Protein AF-A0A9Q3GJR1-F1 (afdb_monomer)

Organism: NCBI:txid1389203

Mean predicted aligned error: 11.16 Å

pLDDT: mean 78.67, std 11.72, range [45.41, 92.94]

Solvent-accessible surface area (backbone atoms only — not comparable to full-atom values): 6488 Å² total; per-residue (Å²): 114,69,67,64,52,52,61,56,49,71,76,44,93,64,70,86,88,57,52,72,68,57,47,51,54,47,49,50,51,51,63,74,45,44,87,81,52,93,52,101,87,52,59,62,82,81,59,84,91,72,78,81,85,83,80,68,100,63,79,88,72,83,58,74,87,72,64,70,76,80,78,88,66,55,77,67,54,46,58,55,49,52,53,52,50,52,50,36,38,72,24,61,71,47,75,89,128

Sequence (97 aa):
MEIFVIDQLIEAQISPELTLEMKEDLIKILSEFREAFVSDNERLGAIKGHEVEIMLNVERCYPSQLRIPSHLASPRATKELEAHIKMLMKLGVIRKA

Secondary structure (DSSP, 8-state):
-HHHHHHHHHHS---TTS-HHHHHHHHHHHHHTGGGS--TTSPTT--TT-------SS-S---GGG-PPPP---HHHHHHHHHHHHHHHHTTSS---

Foldseek 3Di:
DVVVVVVVVVPDPDDPPDDPVRVVVVVVVCVVPVVVDDDLQEAPPPDPPPDDDDDDPDDDDPPPVPPDPDDDDDPVVVVVVVVVVVSCVSNVNDDDD

Structure (mmCIF, N/CA/C/O backbone):
data_AF-A0A9Q3GJR1-F1
#
_entry.id   AF-A0A9Q3GJR1-F1
#
loop_
_atom_site.group_PDB
_atom_site.id
_atom_site.type_symbol
_atom_site.label_atom_id
_atom_site.label_alt_id
_atom_site.label_comp_id
_atom_site.label_asym_id
_atom_site.label_entity_id
_atom_site.label_seq_id
_atom_site.pdbx_PDB_ins_code
_atom_site.Cartn_x
_atom_site.Cartn_y
_atom_site.Cartn_z
_atom_site.occupancy
_atom_site.B_iso_or_equiv
_atom_site.auth_seq_id
_atom_site.auth_comp_id
_atom_site.auth_asym_id
_atom_site.auth_atom_id
_atom_site.pdbx_PDB_model_num
ATOM 1 N N . MET A 1 1 ? -13.233 -6.166 28.367 1.00 45.41 1 MET A N 1
ATOM 2 C CA . MET A 1 1 ? -13.412 -5.948 26.915 1.00 45.41 1 MET A CA 1
ATOM 3 C C . MET A 1 1 ? -13.644 -4.469 26.628 1.00 45.41 1 MET A C 1
ATOM 5 O O . MET A 1 1 ? -12.942 -3.937 25.788 1.00 45.41 1 MET A O 1
ATOM 9 N N . GLU A 1 2 ? -14.505 -3.790 27.396 1.00 48.31 2 GLU A N 1
ATOM 10 C CA . GLU A 1 2 ? -14.782 -2.344 27.271 1.00 48.31 2 GLU A CA 1
ATOM 11 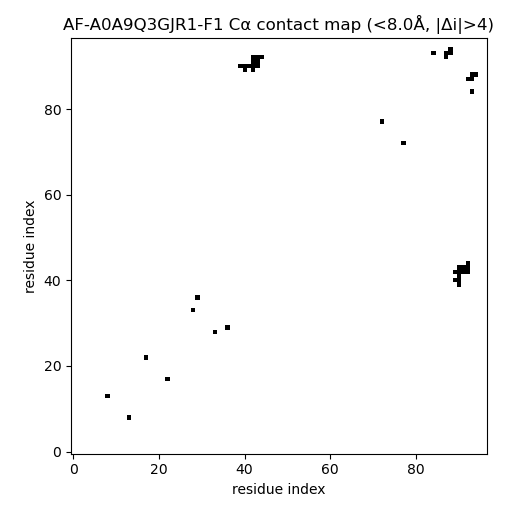C C . GLU A 1 2 ? -13.543 -1.432 27.389 1.00 48.31 2 GLU A C 1
ATOM 13 O O . GLU A 1 2 ? -13.381 -0.526 26.585 1.00 48.31 2 GLU A O 1
ATOM 18 N N . ILE A 1 3 ? -12.618 -1.703 28.320 1.00 52.97 3 ILE A N 1
ATOM 19 C CA . ILE A 1 3 ? -11.427 -0.850 28.541 1.00 52.97 3 ILE A CA 1
ATOM 20 C C . ILE A 1 3 ? -10.481 -0.844 27.324 1.00 52.97 3 ILE A C 1
ATOM 22 O O . ILE A 1 3 ? -9.991 0.203 26.923 1.00 52.97 3 ILE A O 1
ATOM 26 N N . PHE A 1 4 ? -10.279 -2.002 26.684 1.00 52.22 4 PHE A N 1
ATOM 27 C CA . PHE A 1 4 ? -9.402 -2.130 25.510 1.00 52.22 4 PHE A CA 1
ATOM 28 C C . PHE A 1 4 ? -9.953 -1.382 24.288 1.00 52.22 4 PHE A C 1
ATOM 30 O O . PHE A 1 4 ? -9.194 -0.832 23.496 1.00 52.22 4 PHE A O 1
ATOM 37 N N . VAL A 1 5 ? -11.282 -1.349 24.154 1.00 57.06 5 VAL A N 1
ATOM 38 C CA . VAL A 1 5 ? -11.965 -0.623 23.080 1.00 57.06 5 VAL A CA 1
ATOM 39 C C . VAL A 1 5 ? -11.794 0.883 23.274 1.00 57.06 5 VAL A C 1
ATOM 41 O O . VAL A 1 5 ? -11.492 1.579 22.313 1.00 57.06 5 VAL A O 1
ATOM 44 N N . ILE A 1 6 ? -11.896 1.389 24.506 1.00 60.09 6 ILE A N 1
ATOM 45 C CA . ILE A 1 6 ? -11.739 2.822 24.797 1.00 60.09 6 ILE A CA 1
ATOM 46 C C . ILE A 1 6 ? -10.318 3.305 24.475 1.00 60.09 6 ILE A C 1
ATOM 48 O O . ILE A 1 6 ? -10.175 4.310 23.785 1.00 60.09 6 ILE A O 1
ATOM 52 N N . ASP A 1 7 ? -9.282 2.574 24.892 1.00 59.75 7 ASP A N 1
ATOM 53 C CA . ASP A 1 7 ? -7.889 2.985 24.661 1.00 59.75 7 ASP A CA 1
ATOM 54 C C . ASP A 1 7 ? -7.519 3.009 23.165 1.00 59.75 7 ASP A C 1
ATOM 56 O O . ASP A 1 7 ? -6.865 3.941 22.701 1.00 59.75 7 ASP A O 1
ATOM 60 N N . GLN A 1 8 ? -7.993 2.036 22.378 1.00 60.31 8 GLN A N 1
ATOM 61 C CA . GLN A 1 8 ? -7.794 2.012 20.920 1.00 60.31 8 GLN A CA 1
ATOM 62 C C . GLN A 1 8 ? -8.608 3.103 20.198 1.00 60.31 8 GLN A C 1
ATOM 64 O O . GLN A 1 8 ? -8.178 3.624 19.170 1.00 60.31 8 GLN A O 1
ATOM 69 N N . LEU A 1 9 ? -9.774 3.479 20.736 1.00 61.75 9 LEU A N 1
ATOM 70 C CA . LEU A 1 9 ? -10.608 4.549 20.181 1.00 61.75 9 LEU A CA 1
ATOM 71 C C . LEU A 1 9 ? -10.053 5.950 20.447 1.00 61.75 9 LEU A C 1
ATOM 73 O O . LEU A 1 9 ? -10.400 6.868 19.710 1.00 61.75 9 LEU A O 1
ATOM 77 N N . ILE A 1 10 ? -9.200 6.128 21.461 1.00 64.19 10 ILE A N 1
ATOM 78 C CA . ILE A 1 10 ? -8.528 7.411 21.725 1.00 64.19 10 ILE A CA 1
ATOM 79 C C . ILE A 1 10 ? -7.537 7.749 20.603 1.00 64.19 10 ILE A C 1
ATOM 81 O O . ILE A 1 10 ? -7.415 8.913 20.224 1.00 64.19 10 ILE A O 1
ATOM 85 N N . GLU A 1 11 ? -6.853 6.745 20.050 1.00 65.56 11 GLU A N 1
ATOM 86 C CA . GLU A 1 11 ? -5.962 6.927 18.896 1.00 65.56 11 GLU A CA 1
ATOM 87 C C . GLU A 1 11 ? -6.728 7.012 17.565 1.00 65.56 11 GLU A C 1
ATOM 89 O O . GLU A 1 11 ? -6.216 7.548 16.578 1.00 65.56 11 GLU A O 1
ATOM 94 N N . ALA A 1 12 ? -7.965 6.512 17.523 1.00 70.44 12 ALA A N 1
ATOM 95 C CA . ALA A 1 12 ? -8.792 6.536 16.329 1.00 70.44 12 ALA A CA 1
ATOM 96 C C . ALA A 1 12 ? -9.342 7.948 16.063 1.00 70.44 12 ALA A C 1
ATOM 98 O O . ALA A 1 12 ? -10.050 8.529 16.884 1.00 70.44 12 ALA A O 1
ATOM 99 N N . GLN A 1 13 ? -9.092 8.493 14.868 1.00 77.75 13 GLN A N 1
ATOM 100 C CA . GLN A 1 13 ? -9.695 9.754 14.412 1.00 77.75 13 GLN A CA 1
ATOM 101 C C . GLN A 1 13 ? -11.167 9.563 14.003 1.00 77.75 13 GLN A C 1
ATOM 103 O O . GLN A 1 13 ? -11.551 9.774 12.854 1.00 77.75 13 GLN A O 1
ATOM 108 N N . ILE A 1 14 ? -12.003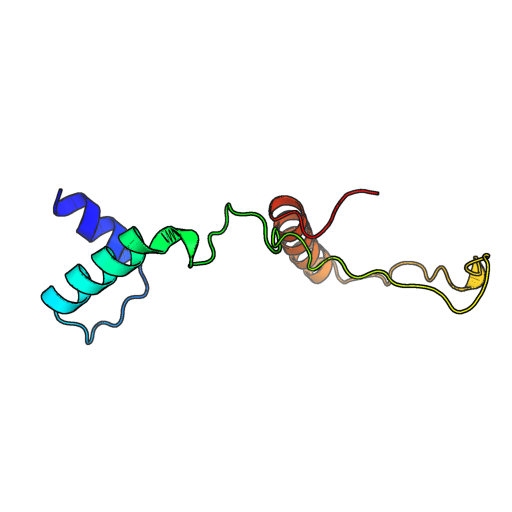 9.123 14.941 1.00 81.44 14 ILE A N 1
ATOM 109 C CA . ILE A 1 14 ? -13.446 8.986 14.741 1.00 81.44 14 ILE A CA 1
ATOM 110 C C . ILE A 1 14 ? -14.112 10.316 15.092 1.00 81.44 14 ILE A C 1
ATOM 112 O O . ILE A 1 14 ? -13.795 10.926 16.113 1.00 81.44 14 ILE A O 1
ATOM 116 N N . SER A 1 15 ? -15.047 10.766 14.249 1.00 84.31 15 SER A N 1
ATOM 117 C CA . SER A 1 15 ? -15.747 12.036 14.464 1.00 84.31 15 SER A CA 1
ATOM 118 C C . SER A 1 15 ? -16.378 12.095 15.868 1.00 84.31 15 SER A C 1
ATOM 120 O O . SER A 1 15 ? -17.060 11.145 16.277 1.00 84.31 15 SER A O 1
ATOM 122 N N . PRO A 1 16 ? -16.194 13.202 16.617 1.00 82.00 16 PRO A N 1
ATOM 123 C CA . PRO A 1 16 ? -16.802 13.369 17.935 1.00 82.00 16 PRO A CA 1
ATOM 124 C C . PRO A 1 16 ? -18.333 13.473 17.874 1.00 82.00 16 PRO A C 1
ATOM 126 O O . PRO A 1 16 ? -18.986 13.293 18.896 1.00 82.00 16 PRO A O 1
ATOM 129 N N . GLU A 1 17 ? -18.903 13.729 16.694 1.00 88.62 17 GLU A N 1
ATOM 130 C CA . GLU A 1 17 ? -20.347 13.878 16.468 1.00 88.62 17 GLU A CA 1
ATOM 131 C C . GLU A 1 17 ? -21.110 12.541 16.492 1.00 88.62 17 GLU A C 1
ATOM 133 O O . GLU A 1 17 ? -22.336 12.524 16.573 1.00 88.62 17 GLU A O 1
ATOM 138 N N . LEU A 1 18 ? -20.397 11.412 16.428 1.00 85.62 18 LEU A N 1
ATOM 139 C CA . LEU A 1 18 ? -20.993 10.077 16.439 1.00 85.62 18 LEU A CA 1
ATOM 140 C C . LEU A 1 18 ? -21.450 9.687 17.850 1.00 85.62 18 LEU A C 1
ATOM 142 O O . LEU A 1 18 ? -20.678 9.772 18.813 1.00 85.62 18 LEU A O 1
ATOM 146 N N . THR A 1 19 ? -22.683 9.185 17.960 1.00 88.19 19 THR A N 1
ATOM 147 C CA . THR A 1 19 ? -23.184 8.569 19.196 1.00 88.19 19 THR A CA 1
ATOM 148 C C . THR A 1 19 ? -22.442 7.264 19.492 1.00 88.19 19 THR A C 1
ATOM 150 O O . THR A 1 19 ? -21.756 6.709 18.631 1.00 88.19 19 THR A O 1
ATOM 153 N N . LEU A 1 20 ? -22.570 6.759 20.723 1.00 83.69 20 LEU A N 1
ATOM 154 C CA . LEU A 1 20 ? -21.929 5.504 21.120 1.00 83.69 20 LEU A CA 1
ATOM 155 C C . LEU A 1 20 ? -22.373 4.331 20.227 1.00 83.69 20 LEU A C 1
ATOM 157 O O . LEU A 1 20 ? -21.525 3.616 19.708 1.00 83.69 20 LEU A O 1
ATOM 161 N N . GLU A 1 21 ? -23.677 4.215 19.965 1.00 87.31 21 GLU A N 1
ATOM 162 C CA . GLU A 1 21 ? -24.260 3.168 19.111 1.00 87.31 21 GLU A CA 1
ATOM 163 C C . GLU A 1 21 ? -23.682 3.204 17.687 1.00 87.31 21 GLU A C 1
ATOM 165 O O . GLU A 1 21 ? -23.269 2.182 17.146 1.00 87.31 21 GLU A O 1
ATOM 170 N N . MET A 1 22 ? -23.544 4.398 17.097 1.00 86.94 22 MET A N 1
ATOM 171 C CA . MET A 1 22 ? -22.967 4.544 15.755 1.00 86.94 22 MET A CA 1
ATOM 172 C C . MET A 1 22 ? -21.484 4.159 15.710 1.00 86.94 22 MET A C 1
ATOM 174 O O . MET A 1 22 ? -21.003 3.664 14.691 1.00 86.94 22 MET A O 1
ATOM 178 N N . LYS A 1 23 ? -20.740 4.400 16.797 1.00 85.44 23 LYS A N 1
ATOM 179 C CA . LYS A 1 23 ? -19.335 3.984 16.900 1.00 85.44 23 LYS A CA 1
ATOM 180 C C . LYS A 1 23 ? -19.221 2.467 16.994 1.00 85.44 23 LYS A C 1
ATOM 182 O O . LYS A 1 23 ? -18.343 1.899 16.353 1.00 85.44 23 LYS A O 1
ATOM 187 N N . GLU A 1 24 ? -20.104 1.817 17.744 1.00 85.31 24 GLU A N 1
ATOM 188 C CA . GLU A 1 24 ? -20.150 0.355 17.837 1.00 85.31 24 GLU A CA 1
ATOM 189 C C . GLU A 1 24 ? -20.462 -0.285 16.480 1.00 85.31 24 GLU A C 1
ATOM 191 O O . GLU A 1 24 ? -19.738 -1.188 16.048 1.00 85.31 24 GLU A O 1
ATOM 196 N N . ASP A 1 25 ? -21.458 0.239 15.763 1.00 88.94 25 ASP A N 1
ATOM 197 C CA . ASP A 1 25 ? -21.790 -0.213 14.408 1.00 88.94 25 ASP A CA 1
ATOM 198 C C . ASP A 1 25 ? -20.628 0.003 13.430 1.00 88.94 25 ASP A C 1
ATOM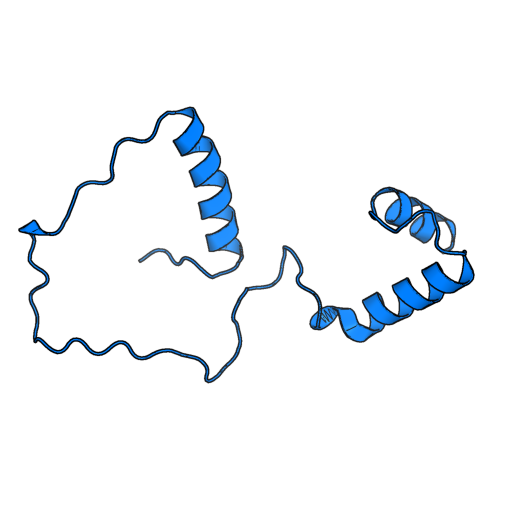 200 O O . ASP A 1 25 ? -20.288 -0.891 12.652 1.00 88.94 25 ASP A O 1
ATOM 204 N N . LEU A 1 26 ? -19.962 1.159 13.500 1.00 87.06 26 LEU A N 1
ATOM 205 C CA . LEU A 1 26 ? -18.785 1.448 12.683 1.00 87.06 26 LEU A CA 1
ATOM 206 C C . LEU A 1 26 ? -17.659 0.441 12.943 1.00 87.06 26 LEU A C 1
ATOM 208 O O . LEU A 1 26 ? -17.108 -0.117 11.996 1.00 87.06 26 LEU A O 1
ATOM 212 N N . ILE A 1 27 ? -17.325 0.178 14.208 1.00 85.62 27 ILE A N 1
ATOM 213 C CA . ILE A 1 27 ? -16.282 -0.792 14.577 1.00 85.62 27 ILE A CA 1
ATOM 214 C C . ILE A 1 27 ? -16.651 -2.183 14.070 1.00 85.62 27 ILE A C 1
ATOM 216 O O . ILE A 1 27 ? -15.788 -2.903 13.562 1.00 85.62 27 ILE A O 1
ATOM 220 N N . LYS A 1 28 ? -17.927 -2.562 14.174 1.00 88.88 28 LYS A N 1
ATOM 221 C CA . LYS A 1 28 ? -18.415 -3.845 13.676 1.00 88.88 28 LYS A CA 1
ATOM 222 C C . LYS A 1 28 ? -18.196 -3.975 12.169 1.00 88.88 28 LYS A C 1
ATOM 224 O O . LYS A 1 28 ? -17.619 -4.971 11.744 1.00 88.88 28 LYS A O 1
ATOM 229 N N . ILE A 1 29 ? -18.556 -2.953 11.390 1.00 90.44 29 ILE A N 1
ATOM 230 C CA . ILE A 1 29 ? -18.344 -2.913 9.933 1.00 90.44 29 ILE A CA 1
ATOM 231 C C . ILE A 1 29 ? -16.848 -2.950 9.592 1.00 90.44 29 ILE A C 1
ATOM 233 O O . ILE A 1 29 ? -16.430 -3.736 8.746 1.00 90.44 29 ILE A O 1
ATOM 237 N N . LEU A 1 30 ? -16.027 -2.130 10.254 1.00 86.56 30 LEU A N 1
ATOM 238 C CA . LEU A 1 30 ? -14.579 -2.088 10.018 1.00 86.56 30 LEU A CA 1
ATOM 239 C C . LEU A 1 30 ? -13.906 -3.428 10.343 1.00 86.56 30 LEU A C 1
ATOM 241 O O . LEU A 1 30 ? -12.985 -3.840 9.644 1.00 86.56 30 LEU A O 1
ATOM 245 N N . SER A 1 31 ? -14.373 -4.115 11.387 1.00 85.56 31 SER A N 1
ATOM 246 C CA . SER A 1 31 ? -13.888 -5.442 11.775 1.00 85.56 31 SER A CA 1
ATOM 247 C C . SER A 1 31 ? -14.336 -6.525 10.789 1.00 85.56 31 SER A C 1
ATOM 249 O O . SER A 1 31 ? -13.519 -7.340 10.355 1.00 85.56 31 SER A O 1
ATOM 251 N N . GLU A 1 32 ? -15.613 -6.511 10.397 1.00 92.50 32 GLU A N 1
ATOM 252 C CA . GLU A 1 32 ? -16.203 -7.463 9.448 1.00 92.50 32 GLU A CA 1
ATOM 253 C C . GLU A 1 32 ? -15.553 -7.359 8.064 1.00 92.50 32 GLU A C 1
ATOM 255 O O . GLU A 1 32 ? -15.173 -8.372 7.477 1.00 92.50 32 GLU A O 1
ATOM 260 N N . PHE A 1 33 ? -15.349 -6.137 7.572 1.00 89.56 33 PHE A N 1
ATOM 261 C CA . PHE A 1 33 ? -14.789 -5.862 6.249 1.00 89.56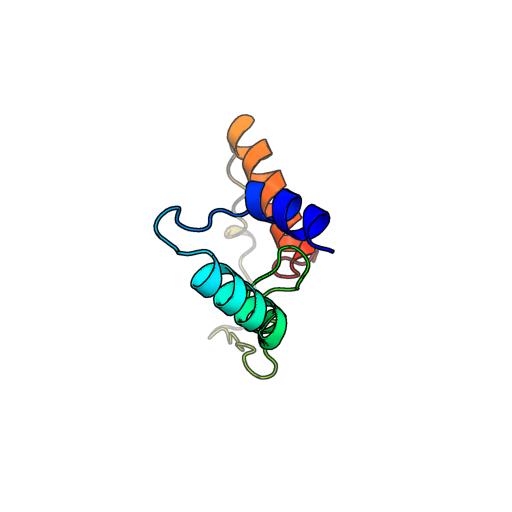 33 PHE A CA 1
ATOM 262 C C . PHE A 1 33 ? -13.329 -5.412 6.298 1.00 89.56 33 PHE A C 1
ATOM 264 O O . PHE A 1 33 ? -12.883 -4.701 5.400 1.00 89.56 33 PHE A O 1
ATOM 271 N N . ARG A 1 34 ? -12.558 -5.823 7.313 1.00 85.31 34 ARG A N 1
ATOM 272 C CA . ARG A 1 34 ? -11.169 -5.366 7.518 1.00 85.31 34 ARG A CA 1
ATOM 273 C C . ARG A 1 34 ? -10.283 -5.466 6.269 1.00 85.31 34 ARG A C 1
ATOM 275 O O . ARG A 1 34 ? -9.462 -4.592 6.041 1.00 85.31 34 ARG A O 1
ATOM 282 N N . GLU A 1 35 ? -10.485 -6.501 5.451 1.00 82.75 35 GLU A N 1
ATOM 283 C CA . GLU A 1 35 ? -9.700 -6.783 4.236 1.00 82.75 35 GLU A CA 1
ATOM 284 C C . GLU A 1 35 ? -10.040 -5.843 3.068 1.00 82.75 35 GLU A C 1
ATOM 286 O O . GLU A 1 35 ? -9.309 -5.779 2.083 1.00 82.75 35 GLU A O 1
ATOM 291 N N . ALA A 1 36 ? -11.153 -5.109 3.156 1.00 84.50 36 ALA A N 1
ATOM 292 C CA . ALA A 1 36 ? -11.515 -4.076 2.191 1.00 84.50 36 ALA A CA 1
ATOM 293 C C . ALA A 1 36 ? -10.815 -2.734 2.472 1.00 84.50 36 ALA A C 1
ATOM 295 O O . ALA A 1 36 ? -10.837 -1.843 1.619 1.00 84.50 36 ALA A O 1
ATOM 296 N N . PHE A 1 37 ? -10.203 -2.573 3.650 1.00 82.38 37 PHE A N 1
ATOM 297 C CA . PHE A 1 37 ? -9.512 -1.354 4.060 1.00 82.38 37 PHE A CA 1
ATOM 298 C C . PHE A 1 37 ? -7.996 -1.525 3.965 1.00 82.38 37 PHE A C 1
ATOM 300 O O . PHE A 1 37 ? -7.450 -2.599 4.183 1.00 82.38 37 PHE A O 1
ATOM 307 N N . VAL A 1 38 ? -7.296 -0.436 3.648 1.00 76.69 38 VAL A N 1
ATOM 308 C CA . VAL A 1 38 ? -5.833 -0.445 3.538 1.00 76.69 38 VAL A CA 1
ATOM 309 C C . VAL A 1 38 ? -5.203 -0.487 4.931 1.00 76.69 38 VAL A C 1
ATOM 311 O O . VAL A 1 38 ? -5.507 0.354 5.775 1.00 76.69 38 VAL A O 1
ATOM 314 N N . SER A 1 39 ? -4.280 -1.427 5.144 1.00 77.56 39 SER A N 1
ATOM 315 C CA . SER A 1 39 ? -3.434 -1.513 6.341 1.00 77.56 39 SER A CA 1
ATOM 316 C C . SER A 1 39 ? -1.956 -1.273 6.007 1.00 77.56 39 SER A C 1
ATOM 318 O O . SER A 1 39 ? -1.472 -1.678 4.952 1.00 77.56 39 SER A O 1
ATOM 320 N N . ASP A 1 40 ? -1.194 -0.709 6.949 1.00 74.62 40 ASP A N 1
ATOM 321 C CA . ASP A 1 40 ? 0.255 -0.451 6.826 1.00 74.62 40 ASP A CA 1
ATOM 322 C C . ASP A 1 40 ? 1.125 -1.718 6.701 1.00 74.62 40 ASP A C 1
ATOM 324 O O . ASP A 1 40 ? 2.349 -1.651 6.499 1.00 74.62 40 ASP A O 1
ATOM 328 N N . ASN A 1 41 ? 0.521 -2.888 6.905 1.00 73.12 41 ASN A N 1
ATOM 329 C CA . ASN A 1 41 ? 1.195 -4.183 6.893 1.00 73.12 41 ASN A CA 1
ATOM 330 C C . ASN A 1 41 ? 0.858 -5.032 5.665 1.00 73.12 41 ASN A C 1
ATOM 332 O O . ASN A 1 41 ? 1.491 -6.071 5.463 1.00 73.12 41 ASN A O 1
ATOM 336 N N . GLU A 1 42 ? -0.085 -4.596 4.836 1.00 77.69 42 GLU A N 1
ATOM 337 C CA . GLU A 1 42 ? -0.513 -5.338 3.657 1.00 77.69 42 GLU A CA 1
ATOM 338 C C . GLU A 1 42 ? 0.187 -4.828 2.399 1.00 77.69 42 GLU A C 1
ATOM 340 O O . GLU A 1 42 ? 0.500 -3.647 2.254 1.00 77.69 42 GLU A O 1
ATOM 345 N N . ARG A 1 43 ? 0.485 -5.742 1.471 1.00 77.06 43 ARG A N 1
ATOM 346 C CA . ARG A 1 43 ? 1.117 -5.363 0.205 1.00 77.06 43 ARG A CA 1
ATOM 347 C C . ARG A 1 43 ? 0.100 -4.669 -0.689 1.00 77.06 43 ARG A C 1
ATOM 349 O O . ARG A 1 43 ? -0.960 -5.224 -0.965 1.00 77.06 43 ARG A O 1
ATOM 356 N N . LEU A 1 44 ? 0.462 -3.501 -1.210 1.00 75.56 44 LEU A N 1
ATOM 357 C CA . LEU A 1 44 ? -0.373 -2.791 -2.173 1.00 75.56 44 LEU A CA 1
ATOM 358 C C . LEU A 1 44 ? -0.335 -3.493 -3.536 1.00 75.56 44 LEU A C 1
ATOM 360 O O . LEU A 1 44 ? 0.725 -3.911 -4.002 1.00 75.56 44 LEU A O 1
ATOM 364 N N . GLY A 1 45 ? -1.490 -3.578 -4.199 1.00 67.44 45 GLY A N 1
ATOM 365 C CA . GLY A 1 45 ? -1.566 -3.985 -5.604 1.00 67.44 45 GLY A CA 1
ATOM 366 C C . GLY A 1 45 ? -1.417 -5.485 -5.869 1.00 67.44 45 GLY A C 1
ATOM 367 O O . GLY A 1 45 ? -1.110 -5.865 -6.993 1.00 67.44 45 GLY A O 1
ATOM 368 N N . ALA A 1 46 ? -1.677 -6.357 -4.889 1.00 65.69 46 ALA A N 1
ATOM 369 C CA . ALA A 1 46 ? -1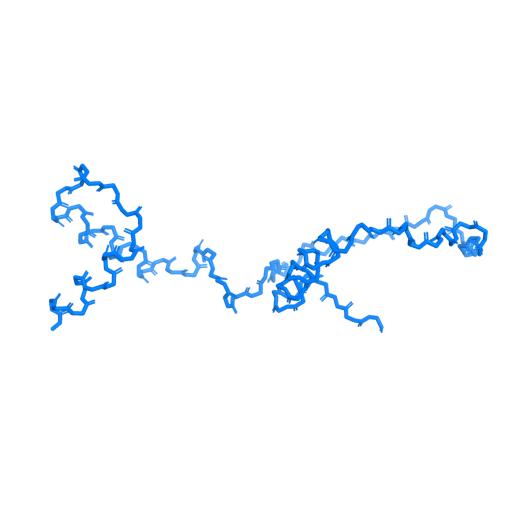.735 -7.811 -5.096 1.00 65.69 46 ALA A CA 1
ATOM 370 C C . ALA A 1 46 ? -3.001 -8.276 -5.863 1.00 65.69 46 ALA A C 1
ATOM 372 O O . ALA A 1 46 ? -3.505 -9.378 -5.635 1.00 65.69 46 ALA A O 1
ATOM 373 N N . ILE A 1 47 ? -3.531 -7.442 -6.764 1.00 71.44 47 ILE A N 1
ATOM 374 C CA . ILE A 1 47 ? -4.690 -7.768 -7.596 1.00 71.44 47 ILE A CA 1
ATOM 375 C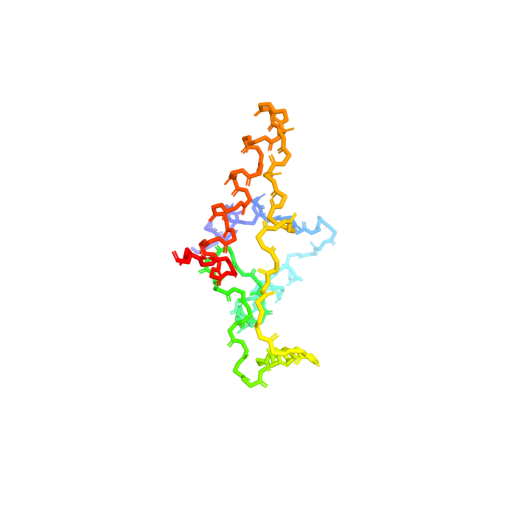 C . ILE A 1 47 ? -4.187 -8.589 -8.784 1.00 71.44 47 ILE A C 1
ATOM 377 O O . ILE A 1 47 ? -3.553 -8.067 -9.699 1.00 71.44 47 ILE A O 1
ATOM 381 N N . LYS A 1 48 ? -4.455 -9.895 -8.753 1.00 71.88 48 LYS A N 1
ATOM 382 C CA . LYS A 1 48 ? -4.093 -10.816 -9.838 1.00 71.88 48 LYS A CA 1
ATOM 383 C C . LYS A 1 48 ? -4.798 -10.409 -11.138 1.00 71.88 48 LYS A C 1
ATOM 385 O O . LYS A 1 48 ? -5.984 -10.074 -11.111 1.00 71.88 48 LYS A O 1
ATOM 390 N N . GLY A 1 49 ? -4.094 -10.474 -12.267 1.00 78.69 49 GLY A N 1
ATOM 391 C CA . GLY A 1 49 ? -4.673 -10.242 -13.597 1.00 78.69 49 GLY A CA 1
ATOM 392 C C . GLY A 1 49 ? -4.723 -8.777 -14.041 1.00 78.69 49 GLY A C 1
ATOM 393 O O . GLY A 1 49 ? -5.302 -8.491 -15.084 1.00 78.69 49 GLY A O 1
ATOM 394 N N . HIS A 1 50 ? -4.153 -7.855 -13.259 1.00 80.31 50 HIS A N 1
ATOM 395 C CA . HIS A 1 50 ? -4.024 -6.433 -13.613 1.00 80.31 50 HIS A CA 1
ATOM 396 C C . HIS A 1 50 ? -2.574 -6.058 -13.954 1.00 80.31 50 HIS A C 1
ATOM 398 O O . HIS A 1 50 ? -2.172 -4.897 -13.847 1.00 80.31 50 HIS A O 1
ATOM 404 N N . GLU A 1 51 ? -1.757 -7.039 -14.331 1.00 84.12 51 GLU A N 1
ATOM 405 C CA . GLU A 1 51 ? -0.400 -6.799 -14.795 1.00 84.12 51 GLU A CA 1
ATOM 406 C C . GLU A 1 51 ? -0.424 -6.034 -16.127 1.00 84.12 51 GLU A C 1
ATOM 408 O O . GLU A 1 51 ? -1.145 -6.386 -17.058 1.00 84.12 51 GLU A O 1
ATOM 413 N N . VAL A 1 52 ? 0.382 -4.975 -16.224 1.00 84.62 52 VAL A N 1
ATOM 414 C CA . VAL A 1 52 ? 0.514 -4.189 -17.454 1.00 84.62 52 VAL A CA 1
ATOM 415 C C . VAL A 1 52 ? 1.744 -4.663 -18.212 1.00 84.62 52 VAL A C 1
ATOM 417 O O . VAL A 1 52 ? 2.868 -4.553 -17.718 1.00 84.62 52 VAL A O 1
ATOM 420 N N . GLU A 1 53 ? 1.537 -5.152 -19.431 1.00 84.62 53 GLU A N 1
ATOM 421 C CA . GLU A 1 53 ? 2.623 -5.420 -20.367 1.00 84.62 53 GLU A CA 1
ATOM 422 C C . GLU A 1 53 ? 2.965 -4.139 -21.136 1.00 84.62 53 GLU A C 1
ATOM 424 O O . GLU A 1 53 ? 2.164 -3.615 -21.910 1.00 84.62 53 GLU A O 1
ATOM 429 N N . ILE A 1 54 ? 4.168 -3.611 -20.905 1.00 83.88 54 ILE A N 1
ATOM 430 C CA . ILE A 1 54 ? 4.670 -2.430 -21.611 1.00 83.88 54 ILE A CA 1
ATOM 431 C C . ILE A 1 54 ? 5.590 -2.904 -22.735 1.00 83.88 54 ILE A C 1
ATOM 433 O O . ILE A 1 54 ? 6.749 -3.247 -22.497 1.00 83.88 54 ILE A O 1
ATOM 437 N N . MET A 1 55 ? 5.074 -2.899 -23.965 1.00 84.75 55 MET A N 1
ATOM 438 C CA . MET A 1 55 ? 5.860 -3.183 -25.166 1.00 84.75 55 MET A CA 1
ATOM 439 C C . MET A 1 55 ? 6.491 -1.902 -25.712 1.00 84.75 55 MET A C 1
ATOM 441 O O . MET A 1 55 ? 5.821 -0.886 -25.898 1.00 84.75 55 MET A O 1
ATOM 445 N N . LEU A 1 56 ? 7.793 -1.949 -25.986 1.00 78.44 56 LEU A N 1
ATOM 446 C CA . LEU A 1 56 ? 8.483 -0.867 -26.678 1.00 78.44 56 LEU A CA 1
ATOM 447 C C . LEU A 1 56 ? 8.325 -1.057 -28.187 1.00 78.44 56 LEU A C 1
ATOM 449 O O . LEU A 1 56 ? 8.539 -2.148 -28.702 1.00 78.44 56 LEU A O 1
ATOM 453 N N . ASN A 1 57 ? 8.043 0.028 -28.907 1.00 81.25 57 ASN A N 1
ATOM 454 C CA . ASN A 1 57 ? 7.956 0.024 -30.375 1.00 81.25 57 ASN A CA 1
ATOM 455 C C . ASN A 1 57 ? 9.328 -0.111 -31.067 1.00 81.25 57 ASN A C 1
ATOM 457 O O . ASN A 1 57 ? 9.432 0.054 -32.280 1.00 81.25 57 ASN A O 1
ATOM 461 N N . VAL A 1 58 ? 10.393 -0.332 -30.295 1.00 75.56 58 VAL A N 1
ATOM 462 C CA . VAL A 1 58 ? 11.780 -0.393 -30.752 1.00 75.56 58 VAL A CA 1
ATOM 463 C C . VAL A 1 58 ? 12.497 -1.548 -30.061 1.00 75.56 58 VAL A C 1
ATOM 465 O O . VAL A 1 58 ? 12.277 -1.816 -28.878 1.00 75.56 58 VAL A O 1
ATOM 468 N N . GLU A 1 59 ? 13.387 -2.213 -30.789 1.00 71.81 59 GLU A N 1
ATOM 469 C CA . GLU A 1 59 ? 14.297 -3.213 -30.231 1.00 71.81 59 GLU A CA 1
ATOM 470 C C . GLU A 1 59 ? 15.462 -2.518 -29.487 1.00 71.81 59 GLU A C 1
ATOM 472 O O . GLU A 1 59 ? 15.784 -1.360 -29.759 1.00 71.81 59 GLU A O 1
ATOM 477 N N . ARG A 1 60 ? 16.076 -3.187 -28.493 1.00 64.19 60 ARG A N 1
ATOM 478 C CA . ARG A 1 60 ? 17.185 -2.645 -27.662 1.00 64.19 60 ARG A CA 1
ATOM 479 C C . ARG A 1 60 ? 18.280 -1.996 -28.535 1.00 64.19 60 ARG A C 1
ATOM 481 O O . ARG A 1 60 ? 18.630 -2.527 -29.576 1.00 64.19 60 ARG A O 1
ATOM 488 N N . CYS A 1 61 ? 18.912 -0.892 -28.137 1.00 59.00 61 CYS A N 1
ATOM 489 C CA . CYS A 1 61 ? 19.463 -0.602 -26.811 1.00 59.00 61 CYS A CA 1
ATOM 490 C C . CYS A 1 61 ? 18.906 0.686 -26.202 1.00 59.00 61 CYS A C 1
ATOM 492 O O . CYS A 1 61 ? 18.939 1.733 -26.841 1.00 59.00 61 CYS A O 1
ATOM 494 N N . TYR A 1 62 ? 18.502 0.633 -24.925 1.00 59.03 62 TYR A N 1
ATOM 495 C CA . TYR A 1 62 ? 18.327 1.846 -24.124 1.00 59.03 62 TYR A CA 1
ATOM 496 C C . TYR A 1 62 ? 19.653 2.622 -24.187 1.00 59.03 62 TYR A C 1
ATOM 498 O O . TYR A 1 62 ? 20.671 2.074 -23.744 1.00 59.03 62 TYR A O 1
ATOM 506 N N . PRO A 1 63 ? 19.704 3.827 -24.780 1.00 66.19 63 PRO A N 1
ATOM 507 C CA . PRO A 1 63 ? 20.963 4.529 -24.956 1.00 66.19 63 PRO A CA 1
ATOM 508 C C . PRO A 1 63 ? 21.593 4.756 -23.584 1.00 66.19 63 PRO A C 1
ATOM 510 O O . PRO A 1 63 ? 20.958 5.319 -22.691 1.00 66.19 63 PRO A O 1
ATOM 513 N N . SER A 1 64 ? 22.847 4.342 -23.396 1.00 64.38 64 SER A N 1
ATOM 514 C CA . SER A 1 64 ? 23.600 4.637 -22.168 1.00 64.38 64 SER A CA 1
ATOM 515 C C . SER A 1 64 ? 23.650 6.144 -21.888 1.00 64.38 64 SER A C 1
ATOM 517 O O . SER A 1 64 ? 23.697 6.551 -20.734 1.00 64.38 64 SER A O 1
ATOM 519 N N . GLN A 1 65 ? 23.546 6.957 -22.941 1.00 57.41 65 GLN A N 1
ATOM 520 C CA . GLN A 1 65 ? 23.467 8.419 -22.924 1.00 57.41 65 GLN A CA 1
ATOM 521 C C . GLN A 1 65 ? 22.200 8.967 -22.241 1.00 57.41 65 GLN A C 1
ATOM 523 O O . GLN A 1 65 ? 22.212 10.103 -21.782 1.00 57.41 65 GLN A O 1
ATOM 528 N N . LEU A 1 66 ? 21.125 8.175 -22.141 1.00 59.84 66 LEU A N 1
ATOM 529 C CA . LEU A 1 66 ? 19.912 8.526 -21.391 1.00 59.84 66 LEU A CA 1
ATOM 530 C C . LEU A 1 66 ? 19.963 8.052 -19.929 1.00 59.84 66 LEU A C 1
ATOM 532 O O . LEU A 1 66 ? 18.992 8.238 -19.193 1.00 59.84 66 LEU A O 1
ATOM 536 N N . ARG A 1 67 ? 21.077 7.456 -19.469 1.00 70.81 67 ARG A N 1
ATOM 537 C CA . ARG A 1 67 ? 21.314 7.260 -18.031 1.00 70.81 67 ARG A CA 1
ATOM 538 C C . ARG A 1 67 ? 21.671 8.602 -17.413 1.00 70.81 67 ARG A C 1
ATOM 540 O O . ARG A 1 67 ? 22.837 8.972 -17.308 1.00 70.81 67 ARG A O 1
ATOM 547 N N . ILE A 1 68 ? 20.641 9.329 -17.014 1.00 74.94 68 ILE A N 1
ATOM 548 C CA . ILE A 1 68 ? 20.798 10.570 -16.272 1.00 74.94 68 ILE A CA 1
ATOM 549 C C . ILE A 1 68 ? 21.220 10.191 -14.844 1.00 74.94 68 ILE A C 1
ATOM 551 O O . ILE A 1 68 ? 20.540 9.371 -14.217 1.00 74.94 68 ILE A O 1
ATOM 555 N N . PRO A 1 69 ? 22.341 10.723 -14.322 1.00 76.06 69 PRO A N 1
ATOM 556 C CA . PRO A 1 69 ? 22.693 10.518 -12.925 1.00 76.06 69 PRO A CA 1
ATOM 557 C C . PRO A 1 69 ? 21.590 11.098 -12.039 1.00 76.06 69 PRO A C 1
ATOM 559 O O . PRO A 1 69 ? 21.014 12.140 -12.353 1.00 76.06 69 PRO A O 1
ATOM 562 N N . SER A 1 70 ? 21.296 10.430 -10.925 1.00 79.75 70 SER A N 1
ATOM 563 C CA . SER A 1 70 ? 20.313 10.924 -9.962 1.00 79.75 70 SER A CA 1
ATOM 564 C C . SER A 1 70 ? 20.650 12.359 -9.560 1.00 79.75 70 SER A C 1
ATOM 566 O O . SER A 1 70 ? 21.786 12.651 -9.181 1.00 79.75 70 SER A O 1
ATOM 568 N N . HIS A 1 71 ? 19.667 13.254 -9.639 1.00 78.88 71 HIS A N 1
ATOM 569 C CA . HIS A 1 71 ? 19.850 14.632 -9.201 1.00 78.88 71 HIS A CA 1
ATOM 570 C C . HIS A 1 71 ? 20.208 14.659 -7.708 1.00 78.88 71 HIS A C 1
ATOM 572 O O . HIS A 1 71 ? 19.638 13.912 -6.911 1.00 78.88 71 HIS A O 1
ATOM 578 N N . LEU A 1 72 ? 21.133 15.539 -7.316 1.00 78.12 72 LEU A N 1
ATOM 579 C CA . LEU A 1 72 ? 21.485 15.727 -5.910 1.00 78.12 72 LEU A CA 1
ATOM 580 C C . LEU A 1 72 ? 20.284 16.322 -5.166 1.00 78.12 72 LEU A C 1
ATOM 582 O O . LEU A 1 72 ? 19.863 17.445 -5.443 1.00 78.12 72 LEU A O 1
ATOM 586 N N . ALA A 1 73 ? 19.705 15.558 -4.245 1.00 82.25 73 ALA A N 1
ATOM 587 C CA . ALA A 1 73 ? 18.685 16.051 -3.330 1.00 82.25 73 ALA A CA 1
ATOM 588 C C . ALA A 1 73 ? 19.345 16.756 -2.133 1.00 82.25 73 ALA A C 1
ATOM 590 O O . ALA A 1 73 ? 20.490 16.471 -1.775 1.00 82.25 73 ALA A O 1
ATOM 591 N N . SER A 1 74 ? 18.625 17.684 -1.495 1.00 90.19 74 SER A N 1
ATOM 592 C CA . SER A 1 74 ? 19.093 18.278 -0.239 1.00 90.19 74 SER A CA 1
ATOM 593 C C . SER A 1 74 ? 19.153 17.210 0.865 1.00 90.19 74 SER A C 1
ATOM 595 O O . SER A 1 74 ? 18.357 16.271 0.833 1.00 90.19 74 SER A O 1
ATOM 597 N N . PRO A 1 75 ? 20.015 17.344 1.892 1.00 90.06 75 PRO A N 1
ATOM 598 C CA . PRO A 1 75 ? 20.117 16.345 2.963 1.00 90.06 75 PRO A CA 1
ATOM 599 C C . PRO A 1 75 ? 18.779 16.047 3.653 1.00 90.06 75 PRO A C 1
ATOM 601 O O . PRO A 1 75 ? 18.490 14.906 4.012 1.00 90.06 75 PRO A O 1
ATOM 604 N N . ARG A 1 76 ? 17.933 17.076 3.798 1.00 91.19 76 ARG A N 1
ATOM 605 C CA . ARG A 1 76 ? 16.576 16.936 4.330 1.00 91.19 76 ARG A CA 1
ATOM 606 C C . ARG A 1 76 ? 15.688 16.110 3.400 1.00 91.19 76 ARG A C 1
ATOM 608 O O . ARG A 1 76 ? 15.056 15.165 3.861 1.00 91.19 76 ARG A O 1
ATOM 615 N N . ALA A 1 77 ? 15.676 16.446 2.110 1.00 90.12 77 ALA A N 1
ATOM 616 C CA . ALA A 1 77 ? 14.884 15.729 1.118 1.00 90.12 77 ALA A CA 1
ATOM 617 C C . ALA A 1 77 ? 15.322 14.262 1.009 1.00 90.12 77 ALA A C 1
ATOM 619 O O . ALA A 1 77 ? 14.472 13.382 0.953 1.00 90.12 77 ALA A O 1
ATOM 620 N N . THR A 1 78 ? 16.625 13.975 1.066 1.00 89.50 78 THR A N 1
ATOM 621 C CA . THR A 1 78 ? 17.144 12.599 1.058 1.00 89.50 78 THR A CA 1
ATOM 622 C C . THR A 1 78 ? 16.598 11.784 2.227 1.00 89.50 78 THR A C 1
ATOM 624 O O . THR A 1 78 ? 16.119 10.673 2.023 1.00 89.50 78 THR A O 1
ATOM 627 N N . LYS A 1 79 ? 16.598 12.343 3.444 1.00 92.38 79 LYS A N 1
ATOM 628 C CA . LYS A 1 79 ? 16.089 11.650 4.638 1.00 92.38 79 LYS A CA 1
ATOM 629 C C . LYS A 1 79 ? 14.591 11.344 4.540 1.00 92.38 79 LYS A C 1
ATOM 631 O O . LYS A 1 79 ? 14.160 10.255 4.914 1.00 92.38 79 LYS A O 1
ATOM 636 N N . GLU A 1 80 ? 13.805 12.294 4.040 1.00 92.94 80 GLU A N 1
ATOM 637 C CA . GLU A 1 80 ? 12.367 12.102 3.822 1.00 92.94 80 GLU A CA 1
ATOM 638 C C . GLU A 1 80 ? 12.122 11.059 2.719 1.00 92.94 80 GLU A C 1
ATOM 640 O O . GLU A 1 80 ? 11.345 10.125 2.920 1.00 92.94 80 GLU A O 1
ATOM 645 N N . LEU A 1 81 ? 12.837 11.139 1.594 1.00 91.81 81 LEU A N 1
ATOM 646 C CA . LEU A 1 81 ? 12.740 10.169 0.499 1.00 91.81 81 LEU A CA 1
ATOM 647 C C . LEU A 1 81 ? 13.112 8.754 0.945 1.00 91.81 81 LEU A C 1
ATOM 649 O O . LEU A 1 81 ? 12.410 7.807 0.603 1.00 91.81 81 LEU A O 1
ATOM 653 N N . GLU A 1 82 ? 14.165 8.591 1.745 1.00 92.12 82 GLU A N 1
ATOM 654 C CA . GLU A 1 82 ? 14.557 7.285 2.281 1.00 92.12 82 GLU A CA 1
ATOM 655 C C . GLU A 1 82 ? 13.451 6.635 3.118 1.00 92.12 82 GLU A C 1
ATOM 657 O O . GLU A 1 82 ? 13.257 5.419 3.031 1.00 92.12 82 GLU A O 1
ATOM 662 N N . ALA A 1 83 ? 12.718 7.418 3.914 1.00 92.94 83 ALA A N 1
ATOM 663 C CA . ALA A 1 83 ? 11.598 6.905 4.700 1.00 92.94 83 ALA A CA 1
ATOM 664 C C . ALA A 1 83 ? 10.478 6.378 3.789 1.00 92.94 83 ALA A C 1
ATOM 666 O O . ALA A 1 83 ? 10.012 5.250 3.970 1.00 92.94 83 ALA A O 1
ATOM 667 N N . HIS A 1 84 ? 10.117 7.143 2.756 1.00 91.69 84 HIS A N 1
ATOM 668 C CA . HIS A 1 84 ? 9.090 6.747 1.792 1.00 91.69 84 HIS A CA 1
ATOM 669 C C . HIS A 1 84 ? 9.525 5.542 0.950 1.00 91.69 84 HIS A C 1
ATOM 671 O O . HIS A 1 84 ? 8.745 4.615 0.754 1.00 91.69 84 HIS A O 1
ATOM 677 N N . ILE A 1 85 ? 10.783 5.492 0.504 1.00 91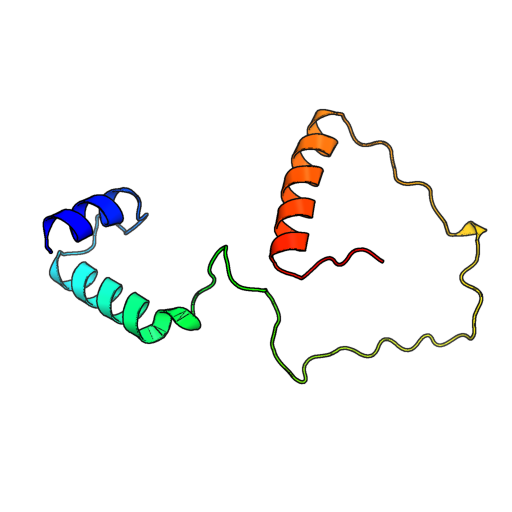.94 85 ILE A N 1
ATOM 678 C CA . ILE A 1 85 ? 11.319 4.350 -0.251 1.00 91.94 85 ILE A CA 1
ATOM 679 C C . ILE A 1 85 ? 11.266 3.077 0.600 1.00 91.94 85 ILE A C 1
ATOM 681 O O . ILE A 1 85 ? 10.794 2.045 0.121 1.00 91.94 85 ILE A O 1
ATOM 685 N N . LYS A 1 86 ? 11.687 3.137 1.871 1.00 91.75 86 LYS A N 1
ATOM 686 C CA . LYS A 1 86 ? 11.599 1.994 2.798 1.00 91.75 86 LYS A CA 1
ATOM 687 C C . LYS A 1 86 ? 10.156 1.519 2.979 1.00 91.75 86 LYS A C 1
ATOM 689 O O . LYS A 1 86 ? 9.914 0.312 2.961 1.00 91.75 86 LYS A O 1
ATOM 694 N N . MET A 1 87 ? 9.207 2.447 3.101 1.00 89.75 87 ME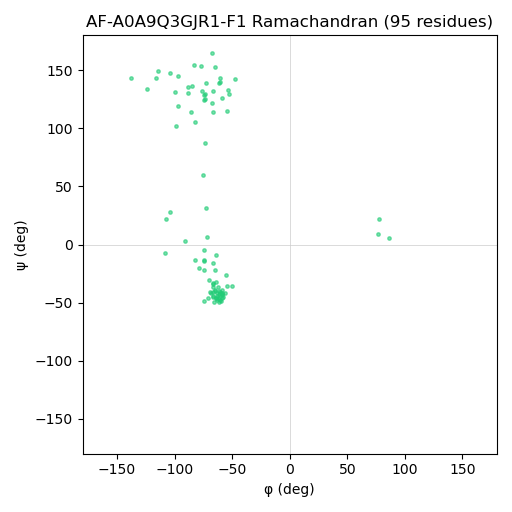T A N 1
ATOM 695 C CA . MET A 1 87 ? 7.779 2.129 3.174 1.00 89.75 87 MET A CA 1
ATOM 696 C C . MET A 1 87 ? 7.295 1.423 1.899 1.00 89.75 87 MET A C 1
ATOM 698 O O . MET A 1 87 ? 6.722 0.340 1.978 1.00 89.75 87 MET A O 1
ATOM 702 N N . LEU A 1 88 ? 7.598 1.965 0.719 1.00 89.38 88 LEU A N 1
ATOM 703 C CA . LEU A 1 88 ? 7.203 1.375 -0.567 1.00 89.38 88 LEU A CA 1
ATOM 704 C C . LEU A 1 88 ? 7.839 0.001 -0.819 1.00 89.38 88 LEU A C 1
ATOM 706 O O . LEU A 1 88 ? 7.213 -0.862 -1.437 1.00 89.38 88 LEU A O 1
ATOM 710 N N . MET A 1 89 ? 9.056 -0.231 -0.318 1.00 89.38 89 MET A N 1
ATOM 711 C CA . MET A 1 89 ? 9.682 -1.555 -0.328 1.00 89.38 89 MET A CA 1
ATOM 712 C C . MET A 1 89 ? 8.947 -2.543 0.586 1.00 89.38 89 MET A C 1
ATOM 714 O O . MET A 1 89 ? 8.688 -3.672 0.171 1.00 89.38 89 MET A O 1
ATOM 718 N N . LYS A 1 90 ? 8.569 -2.127 1.806 1.00 87.75 90 LYS A N 1
ATOM 719 C CA . LYS A 1 90 ? 7.776 -2.951 2.741 1.00 87.75 90 LYS A CA 1
ATOM 720 C C . LYS A 1 90 ? 6.433 -3.353 2.120 1.00 87.75 90 LYS A C 1
ATOM 722 O O . LYS A 1 90 ? 6.048 -4.518 2.201 1.00 87.75 90 LYS A O 1
ATOM 727 N N . LEU A 1 91 ? 5.775 -2.413 1.441 1.00 87.19 91 LEU A N 1
ATOM 728 C CA . LEU A 1 91 ? 4.495 -2.620 0.754 1.00 87.19 91 LEU A CA 1
ATOM 729 C C . LEU A 1 91 ? 4.621 -3.423 -0.554 1.00 87.19 91 LEU A C 1
ATOM 731 O O . LEU A 1 91 ? 3.609 -3.744 -1.171 1.00 87.19 91 LEU A O 1
ATOM 735 N N . GLY A 1 92 ? 5.838 -3.772 -0.988 1.00 85.19 92 GLY A N 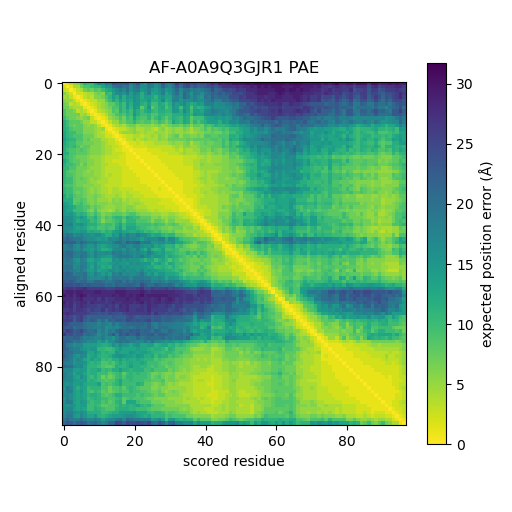1
ATOM 736 C CA . GLY A 1 92 ? 6.077 -4.586 -2.184 1.00 85.19 92 GLY A CA 1
ATOM 737 C C . GLY A 1 92 ? 5.929 -3.845 -3.516 1.00 85.19 92 GLY A C 1
ATOM 738 O O . GLY A 1 92 ? 5.984 -4.488 -4.564 1.00 85.19 92 GLY A O 1
ATOM 739 N N . VAL A 1 93 ? 5.783 -2.517 -3.485 1.00 87.19 93 VAL A N 1
ATOM 740 C CA . VAL A 1 93 ? 5.653 -1.662 -4.677 1.00 87.19 93 VAL A CA 1
ATOM 741 C C . VAL A 1 93 ? 7.002 -1.518 -5.380 1.00 87.19 93 VAL A C 1
ATOM 743 O O . VAL A 1 93 ? 7.110 -1.733 -6.586 1.00 87.19 93 VAL A O 1
ATOM 746 N N . ILE A 1 94 ? 8.051 -1.195 -4.616 1.00 89.06 94 ILE A N 1
ATOM 747 C CA . ILE A 1 94 ? 9.427 -1.110 -5.120 1.00 89.06 94 ILE A CA 1
ATOM 748 C C . ILE A 1 94 ? 10.166 -2.394 -4.750 1.00 89.06 94 ILE A C 1
ATOM 750 O O . ILE A 1 94 ? 10.166 -2.818 -3.594 1.00 89.06 94 ILE A O 1
ATOM 754 N N . ARG A 1 95 ? 10.846 -2.996 -5.727 1.00 84.38 95 ARG A N 1
ATOM 755 C CA . ARG A 1 95 ? 11.710 -4.163 -5.527 1.00 84.38 95 ARG A CA 1
ATOM 756 C C . ARG A 1 95 ? 13.150 -3.798 -5.852 1.00 84.38 95 ARG A C 1
ATOM 758 O O . ARG A 1 95 ? 13.406 -3.017 -6.766 1.00 84.38 95 ARG A O 1
ATOM 765 N N . LYS A 1 96 ? 14.088 -4.358 -5.087 1.00 80.56 96 LYS A N 1
ATOM 766 C CA . LYS A 1 96 ? 15.508 -4.264 -5.422 1.00 80.56 96 LYS A CA 1
ATOM 767 C C . LYS A 1 96 ? 15.729 -5.075 -6.703 1.00 80.56 96 LYS A C 1
ATOM 769 O O . LYS A 1 96 ? 15.350 -6.244 -6.734 1.00 80.56 96 LYS A O 1
ATOM 774 N N . ALA A 1 97 ? 16.238 -4.411 -7.738 1.00 60.62 97 ALA A N 1
ATOM 775 C CA . ALA A 1 97 ? 16.664 -5.043 -8.983 1.00 60.62 97 ALA A CA 1
ATOM 776 C C . ALA A 1 97 ? 17.905 -5.918 -8.766 1.00 60.62 97 ALA A C 1
ATOM 778 O O . ALA A 1 97 ? 18.685 -5.610 -7.830 1.00 60.62 97 ALA A O 1
#

Radius of gyration: 22.13 Å; Cα contacts (8 Å, |Δi|>4): 22; chains: 1; bounding box: 48×29×59 Å